Protein AF-A0A9D5YLB2-F1 (afdb_monomer)

Solvent-accessible surface area (backbone atoms only — not comparable to full-atom values): 4423 Å² total; per-residue (Å²): 139,83,80,73,81,71,84,54,73,47,73,50,63,37,90,89,79,64,50,80,40,73,28,49,59,46,98,87,55,36,28,63,37,65,37,92,84,71,50,33,36,35,40,37,36,74,77,53,101,89,40,69,50,70,52,78,39,66,29,89,95,52,73,82,78,86,79,128

Radius of gyration: 14.43 Å; Cα contacts (8 Å, |Δi|>4): 104; chains: 1; bounding box: 34×28×46 Å

Foldseek 3Di:
DDDPVPFDKDWDADPVPRDIWIFTQDPVRWTWTQDPPQRWIWIWHDPDPPDIDIDIDHHPPPDDDPPD

Secondary structure (DSSP, 8-state):
--------EEEEE-TTT--EEEEEB-TTSEEEEE-TTT--EEEEEEEETTEEEEEEEPPTT-PPP---

Sequence (68 aa):
MNEQELWVSFSWYCPNCGKIVVGYKDSNGTIKVQCRHCETTMIRRIKGRRHDTIDLYAPRNQEQLQTG

Nearest PDB structures (foldseek):
  8bao-assembly1_B  TM=5.977E-01  e=3.850E+00  Dysgonamonadaceae bacterium
  8rth-assembly1_A  TM=3.827E-01  e=7.184E+00  Trypanosoma brucei

Structure (mmCIF, N/CA/C/O backbone):
data_AF-A0A9D5YLB2-F1
#
_entry.id   AF-A0A9D5YLB2-F1
#
loop_
_atom_site.group_PDB
_atom_site.id
_atom_site.type_symbol
_atom_site.label_atom_id
_atom_site.label_alt_id
_atom_site.label_comp_id
_atom_site.label_asym_id
_atom_site.label_entity_id
_atom_site.label_seq_id
_atom_site.pdbx_PDB_ins_code
_atom_site.Cartn_x
_atom_site.Cartn_y
_atom_site.Cartn_z
_atom_site.occupancy
_atom_site.B_iso_or_equiv
_atom_site.auth_seq_id
_atom_site.auth_comp_id
_atom_site.auth_asym_id
_atom_site.auth_atom_id
_atom_site.pdbx_PDB_model_num
ATOM 1 N N . MET A 1 1 ? 17.777 1.893 -26.885 1.00 46.06 1 MET A N 1
ATOM 2 C CA . MET A 1 1 ? 16.810 1.805 -25.774 1.00 46.06 1 MET A CA 1
ATOM 3 C C . MET A 1 1 ? 15.826 0.720 -26.145 1.00 46.06 1 MET A C 1
ATOM 5 O O . MET A 1 1 ? 15.197 0.848 -27.183 1.00 46.06 1 MET A O 1
ATOM 9 N N . ASN A 1 2 ? 15.792 -0.377 -25.395 1.00 41.22 2 ASN A N 1
ATOM 10 C CA . ASN A 1 2 ? 14.787 -1.421 -25.572 1.00 41.22 2 ASN A CA 1
ATOM 11 C C . ASN A 1 2 ? 14.236 -1.715 -24.173 1.00 41.22 2 ASN A C 1
ATOM 13 O O . ASN A 1 2 ? 14.666 -2.644 -23.494 1.00 41.22 2 ASN A O 1
ATOM 17 N N . GLU A 1 3 ? 13.392 -0.804 -23.694 1.00 49.12 3 GLU A N 1
ATOM 18 C CA . GLU A 1 3 ? 12.692 -0.914 -22.417 1.00 49.12 3 GLU A CA 1
ATOM 19 C C . GLU A 1 3 ? 11.501 -1.844 -22.621 1.00 49.12 3 GLU A C 1
ATOM 21 O O . GLU A 1 3 ? 10.379 -1.428 -22.890 1.00 49.12 3 GLU A O 1
ATOM 26 N N . GLN A 1 4 ? 11.757 -3.144 -22.513 1.00 54.00 4 GLN A N 1
ATOM 27 C CA . GLN A 1 4 ? 10.710 -4.034 -22.039 1.00 54.00 4 GLN A CA 1
ATOM 28 C C . GLN A 1 4 ? 10.390 -3.538 -20.627 1.00 54.00 4 GLN A C 1
ATOM 30 O O . GLN A 1 4 ? 11.200 -3.735 -19.722 1.00 54.00 4 GLN A O 1
ATOM 35 N N . GLU A 1 5 ? 9.284 -2.806 -20.465 1.00 57.12 5 GLU A N 1
ATOM 36 C CA . GLU A 1 5 ? 8.706 -2.437 -19.170 1.00 57.12 5 GLU A CA 1
ATOM 37 C C . GLU A 1 5 ? 8.471 -3.728 -18.377 1.00 57.12 5 GLU A C 1
ATOM 39 O O . GLU A 1 5 ? 7.429 -4.380 -18.446 1.00 57.12 5 GLU A O 1
ATOM 44 N N . LEU A 1 6 ? 9.511 -4.167 -17.674 1.00 61.38 6 LEU A N 1
ATOM 45 C CA . LEU A 1 6 ? 9.454 -5.306 -16.787 1.00 61.38 6 LEU A CA 1
ATOM 46 C C . LEU A 1 6 ? 8.544 -4.886 -15.641 1.00 61.38 6 LEU A C 1
ATOM 48 O O . LEU A 1 6 ? 8.910 -4.046 -14.819 1.00 61.38 6 LEU A O 1
ATOM 52 N N . TRP A 1 7 ? 7.346 -5.462 -15.600 1.00 71.19 7 TRP A N 1
ATOM 53 C CA . TRP A 1 7 ? 6.432 -5.351 -14.473 1.00 71.19 7 TRP A CA 1
ATOM 54 C C . TRP A 1 7 ? 7.093 -5.963 -13.236 1.00 71.19 7 TRP A C 1
ATOM 56 O O . TRP A 1 7 ? 6.925 -7.144 -12.933 1.00 71.19 7 TRP A O 1
ATOM 66 N N . VAL A 1 8 ? 7.889 -5.167 -12.520 1.00 80.12 8 VAL A N 1
ATOM 67 C CA . VAL A 1 8 ? 8.535 -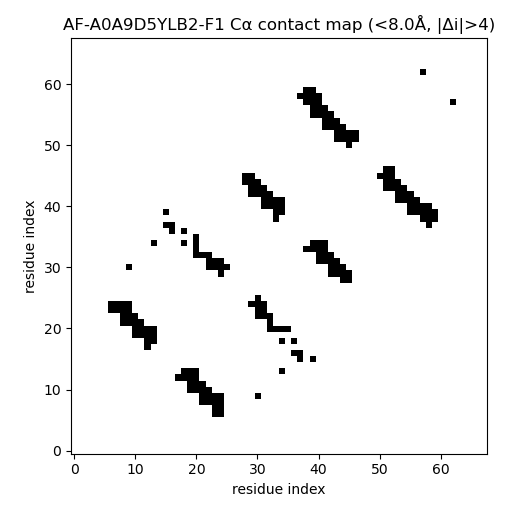5.611 -11.287 1.00 80.12 8 VAL A CA 1
ATOM 68 C C . VAL A 1 8 ? 7.473 -5.656 -10.195 1.00 80.12 8 VAL A C 1
ATOM 70 O O . VAL A 1 8 ? 6.982 -4.621 -9.733 1.00 80.12 8 VAL A O 1
ATOM 73 N N . SER A 1 9 ? 7.112 -6.871 -9.789 1.00 87.94 9 SER A N 1
ATOM 74 C CA . SER A 1 9 ? 6.249 -7.097 -8.636 1.00 87.94 9 SER A CA 1
ATOM 75 C C . SER A 1 9 ? 7.029 -6.912 -7.337 1.00 87.94 9 SER A C 1
ATOM 77 O O . SER A 1 9 ? 8.135 -7.430 -7.186 1.00 87.94 9 SER A O 1
ATOM 79 N N . PHE A 1 10 ? 6.415 -6.248 -6.368 1.00 91.62 10 PHE A N 1
ATOM 80 C CA . PHE A 1 10 ? 6.929 -6.078 -5.016 1.00 91.62 10 PHE A CA 1
ATOM 81 C C . PHE A 1 10 ? 5.968 -6.725 -4.031 1.00 91.62 10 PHE A C 1
ATOM 83 O O . PHE A 1 10 ? 4.770 -6.446 -4.064 1.00 91.62 10 PHE A O 1
ATOM 90 N N . SER A 1 11 ? 6.499 -7.539 -3.121 1.00 94.62 11 SER A N 1
ATOM 91 C CA . SER A 1 11 ? 5.728 -8.138 -2.034 1.00 94.62 11 SER A CA 1
ATOM 92 C C . SER A 1 11 ? 6.215 -7.674 -0.668 1.00 94.62 11 SER A C 1
ATOM 94 O O . SER A 1 11 ? 7.419 -7.529 -0.454 1.00 94.62 11 SER A O 1
ATOM 96 N N . TRP A 1 12 ? 5.290 -7.461 0.265 1.00 95.44 12 TRP A N 1
ATOM 97 C CA . TRP A 1 12 ? 5.599 -7.190 1.671 1.00 95.44 12 TRP A CA 1
ATOM 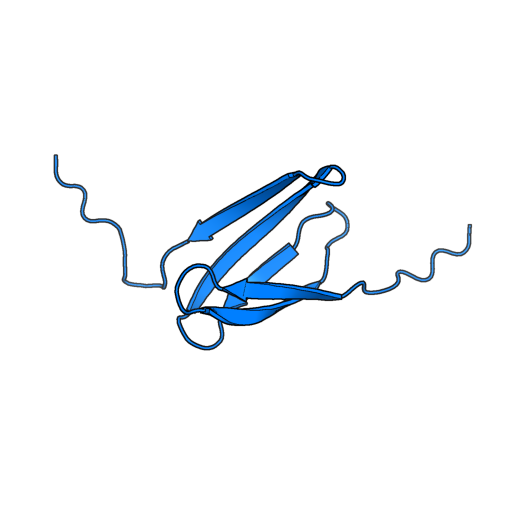98 C C . TRP A 1 12 ? 4.436 -7.609 2.574 1.00 95.44 12 TRP A C 1
ATOM 100 O O . TRP A 1 12 ? 3.345 -7.923 2.098 1.00 95.44 12 TRP A O 1
ATOM 110 N N . TYR A 1 13 ? 4.668 -7.622 3.884 1.00 97.19 13 TYR A N 1
ATOM 111 C CA . TYR A 1 13 ? 3.617 -7.861 4.868 1.00 97.19 13 TYR A CA 1
ATOM 112 C C . TYR A 1 13 ? 2.783 -6.600 5.079 1.00 97.19 13 TYR A C 1
ATOM 114 O O . TYR A 1 13 ? 3.333 -5.536 5.352 1.00 97.19 13 TYR A O 1
ATOM 122 N N . CYS A 1 14 ? 1.459 -6.717 4.990 1.00 96.75 14 CYS A N 1
ATOM 123 C CA . CYS A 1 14 ? 0.544 -5.639 5.341 1.00 96.75 14 CYS A CA 1
A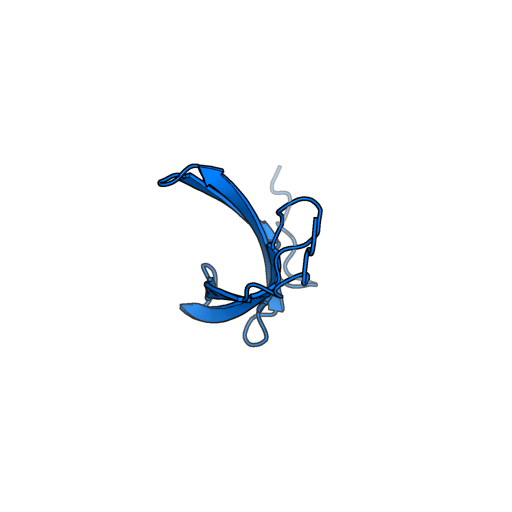TOM 124 C C . CYS A 1 14 ? 0.802 -5.196 6.793 1.00 96.75 14 CYS A C 1
ATOM 126 O O . CYS A 1 14 ? 0.609 -6.010 7.697 1.00 96.75 14 CYS A O 1
ATOM 128 N N . PRO A 1 15 ? 1.165 -3.926 7.044 1.00 95.69 15 PRO A N 1
ATOM 129 C CA . PRO A 1 15 ? 1.423 -3.441 8.400 1.00 95.69 15 PRO A CA 1
ATOM 130 C C . PRO A 1 15 ? 0.200 -3.496 9.323 1.00 95.69 15 PRO A C 1
ATOM 132 O O . PRO A 1 15 ? 0.364 -3.501 10.535 1.00 95.69 15 PRO A O 1
ATOM 135 N N . ASN A 1 16 ? -1.014 -3.549 8.760 1.00 95.31 16 ASN A N 1
ATOM 136 C CA . ASN A 1 16 ? -2.251 -3.612 9.537 1.00 95.31 16 ASN A CA 1
ATOM 137 C C . ASN A 1 16 ? -2.614 -5.044 9.986 1.00 95.31 16 ASN A C 1
ATOM 139 O O . ASN A 1 16 ? -2.975 -5.250 11.135 1.00 95.31 16 ASN A O 1
ATOM 143 N N . CYS A 1 17 ? -2.532 -6.048 9.100 1.00 95.94 17 CYS A N 1
ATOM 144 C CA . CYS A 1 17 ? -3.016 -7.412 9.405 1.00 95.94 17 CYS A CA 1
ATOM 145 C C . CYS A 1 17 ? -1.977 -8.534 9.243 1.00 95.94 17 CYS A C 1
ATOM 147 O O . CYS A 1 17 ? -2.297 -9.706 9.436 1.00 95.94 17 CYS A O 1
ATOM 149 N N . GLY A 1 18 ? -0.754 -8.214 8.819 1.00 97.25 18 GLY A N 1
ATOM 150 C CA . GLY A 1 18 ? 0.333 -9.181 8.650 1.00 97.25 18 GLY A CA 1
ATOM 151 C C . GLY A 1 18 ? 0.209 -10.119 7.444 1.00 97.25 18 GLY A C 1
ATOM 152 O O . GLY A 1 18 ? 1.069 -10.972 7.255 1.00 97.25 18 GLY A O 1
ATOM 153 N N . LYS A 1 19 ? -0.821 -9.999 6.595 1.00 98.25 19 LYS A N 1
ATOM 154 C CA . LYS A 1 19 ? -0.929 -10.803 5.362 1.00 98.25 19 LYS A CA 1
ATOM 155 C C . LYS A 1 19 ? -0.043 -10.248 4.249 1.00 98.25 19 LYS A C 1
ATOM 157 O O . LYS A 1 19 ? 0.116 -9.034 4.132 1.00 98.25 19 LYS A O 1
ATOM 162 N N . ILE A 1 20 ? 0.523 -11.131 3.425 1.00 97.69 20 ILE A N 1
ATOM 163 C CA . ILE A 1 20 ? 1.362 -10.728 2.290 1.00 97.69 20 ILE A CA 1
ATOM 164 C C . ILE A 1 20 ? 0.497 -10.014 1.254 1.00 97.69 20 ILE A C 1
ATOM 166 O O . ILE A 1 20 ? -0.585 -10.478 0.894 1.00 97.69 20 ILE A O 1
ATOM 170 N N . VAL A 1 21 ? 1.001 -8.891 0.761 1.00 97.38 21 VAL A N 1
ATOM 171 C CA . VAL A 1 21 ? 0.428 -8.159 -0.361 1.00 97.38 21 VAL A CA 1
ATOM 172 C C . VAL A 1 21 ? 1.428 -8.093 -1.503 1.00 97.38 21 VAL A C 1
ATOM 174 O O . VAL A 1 21 ? 2.635 -8.126 -1.270 1.00 97.38 21 VAL A O 1
ATOM 177 N N . VAL A 1 22 ? 0.918 -8.012 -2.732 1.00 95.88 22 VAL A N 1
ATOM 178 C CA . VAL A 1 22 ? 1.715 -7.908 -3.958 1.00 95.88 22 VAL A CA 1
ATOM 179 C C . VAL A 1 22 ? 1.236 -6.691 -4.737 1.00 95.88 22 VAL A C 1
ATOM 181 O O . VAL A 1 22 ? 0.033 -6.515 -4.931 1.00 95.88 22 VAL A O 1
ATOM 184 N N . GLY A 1 23 ? 2.174 -5.849 -5.158 1.00 93.12 23 GLY A N 1
ATOM 185 C CA . GLY A 1 23 ? 1.915 -4.652 -5.946 1.00 93.12 23 GLY A CA 1
ATOM 186 C C . GLY A 1 23 ? 2.896 -4.488 -7.087 1.00 93.12 23 GLY A C 1
ATOM 187 O O . GLY A 1 23 ? 3.976 -5.074 -7.081 1.00 93.12 23 GLY A O 1
ATOM 188 N N . TYR A 1 24 ? 2.526 -3.645 -8.039 1.00 90.88 24 TYR A N 1
ATOM 18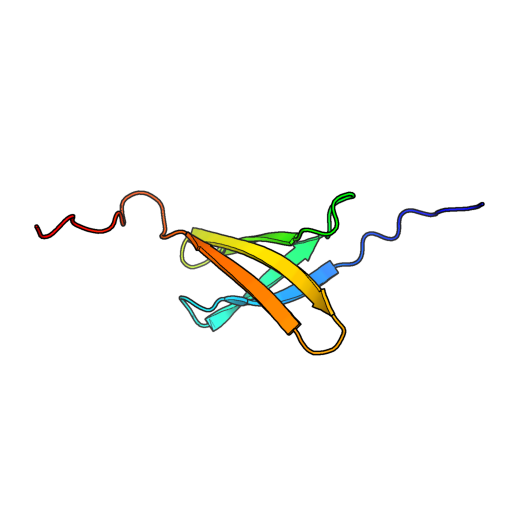9 C CA . TYR A 1 24 ? 3.358 -3.301 -9.182 1.00 90.88 24 TYR A CA 1
ATOM 190 C C . TYR A 1 24 ? 3.783 -1.847 -9.062 1.00 90.88 24 TYR A C 1
ATOM 192 O O . TYR A 1 24 ? 3.000 -0.996 -8.632 1.00 90.88 24 TYR A O 1
ATOM 200 N N . LYS A 1 25 ? 5.046 -1.586 -9.388 1.00 89.56 25 LYS A N 1
ATOM 201 C CA . LYS A 1 25 ? 5.591 -0.233 -9.408 1.00 89.56 25 LYS A CA 1
ATOM 202 C C . LYS A 1 25 ? 5.083 0.487 -10.655 1.00 89.56 25 LYS A C 1
ATOM 204 O O . LYS A 1 25 ? 5.178 -0.057 -11.749 1.00 89.56 25 LYS A O 1
ATOM 209 N N . ASP A 1 26 ? 4.542 1.684 -10.473 1.00 85.81 26 ASP A N 1
ATOM 210 C CA . ASP A 1 26 ? 4.148 2.560 -11.573 1.00 85.81 26 ASP A CA 1
ATOM 211 C C . ASP A 1 26 ? 5.349 3.329 -12.155 1.00 85.81 26 ASP A C 1
ATOM 213 O O . ASP A 1 26 ? 6.469 3.283 -11.629 1.00 85.81 26 ASP A O 1
ATOM 217 N N . SER A 1 27 ? 5.110 4.069 -13.240 1.00 83.44 27 SER A N 1
ATOM 218 C CA . SER A 1 27 ? 6.116 4.913 -13.900 1.00 83.44 27 SER A CA 1
ATOM 219 C C . SER A 1 27 ? 6.671 6.024 -12.999 1.00 83.44 27 SER A C 1
ATOM 221 O O . SER A 1 27 ? 7.805 6.460 -13.184 1.00 83.44 27 SER A O 1
ATOM 223 N N . ASN A 1 28 ? 5.927 6.435 -11.967 1.00 81.88 28 ASN A N 1
ATOM 224 C CA . ASN A 1 28 ? 6.356 7.413 -10.961 1.00 81.88 28 ASN A CA 1
ATOM 225 C C . ASN A 1 28 ? 7.153 6.772 -9.812 1.00 81.88 28 ASN A C 1
ATOM 227 O O . ASN A 1 28 ? 7.521 7.430 -8.837 1.00 81.88 28 ASN A O 1
ATOM 231 N N . GLY A 1 29 ? 7.399 5.468 -9.895 1.00 83.19 29 GLY A N 1
ATOM 232 C CA . GLY A 1 29 ? 8.137 4.692 -8.921 1.00 83.19 29 GLY A CA 1
ATOM 233 C C . GLY A 1 29 ? 7.417 4.428 -7.602 1.00 83.19 29 GLY A C 1
ATOM 234 O O . GLY A 1 29 ? 8.065 4.096 -6.605 1.00 83.19 29 GLY A O 1
ATOM 235 N N . THR A 1 30 ? 6.094 4.540 -7.606 1.00 90.88 30 THR A N 1
ATOM 236 C CA . THR A 1 30 ? 5.217 4.275 -6.468 1.00 90.88 30 THR A CA 1
ATOM 237 C C . THR A 1 30 ? 4.553 2.909 -6.618 1.00 90.88 30 THR A C 1
ATOM 239 O O . THR A 1 30 ? 4.284 2.446 -7.722 1.00 90.88 30 THR A O 1
ATOM 242 N N . ILE A 1 31 ? 4.292 2.232 -5.500 1.00 94.81 31 ILE A N 1
ATOM 243 C CA . ILE A 1 31 ? 3.573 0.956 -5.475 1.00 94.81 31 ILE A CA 1
ATOM 244 C C . ILE A 1 31 ? 2.311 1.152 -4.638 1.00 94.81 31 ILE A C 1
ATOM 246 O O . ILE A 1 31 ? 2.393 1.337 -3.421 1.00 94.81 31 ILE A O 1
ATOM 250 N N . LYS A 1 32 ? 1.141 1.113 -5.282 1.00 95.06 32 LYS A N 1
ATOM 251 C CA . LYS A 1 32 ? -0.161 1.218 -4.611 1.00 95.06 32 LYS A CA 1
ATOM 252 C C . LYS A 1 32 ? -0.817 -0.153 -4.516 1.00 95.06 32 LYS A C 1
ATOM 254 O O . LYS A 1 32 ? -0.973 -0.834 -5.525 1.00 95.06 32 LYS A O 1
ATOM 259 N N . VAL A 1 33 ? -1.222 -0.547 -3.310 1.00 96.12 33 VAL A N 1
ATOM 260 C CA . VAL A 1 33 ? -1.878 -1.838 -3.059 1.00 96.12 33 VAL A CA 1
ATOM 261 C C . VAL A 1 33 ? -2.987 -1.692 -2.029 1.00 96.12 33 VAL A C 1
ATOM 263 O O . VAL A 1 33 ? -2.806 -1.038 -1.008 1.00 96.12 33 VAL A O 1
ATOM 266 N N . GLN A 1 34 ? -4.116 -2.355 -2.267 1.00 96.88 34 GLN A N 1
ATOM 267 C CA . GLN A 1 34 ? -5.127 -2.606 -1.246 1.00 96.88 34 GLN A CA 1
ATOM 268 C C . GLN A 1 34 ? -4.962 -4.032 -0.712 1.00 96.88 34 GLN A C 1
ATOM 270 O O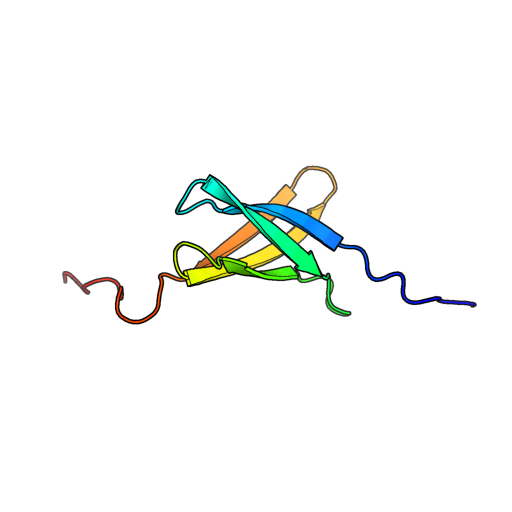 . GLN A 1 34 ? -4.879 -4.987 -1.489 1.00 96.88 34 GLN A O 1
ATOM 275 N N . CYS A 1 35 ? -4.899 -4.196 0.611 1.00 96.81 35 CYS A N 1
ATOM 276 C CA . CYS A 1 35 ? -4.864 -5.526 1.209 1.00 96.81 35 CYS A CA 1
ATOM 277 C C . CYS A 1 35 ? -6.204 -6.237 0.981 1.00 96.81 35 CYS A C 1
ATOM 279 O O . CYS A 1 35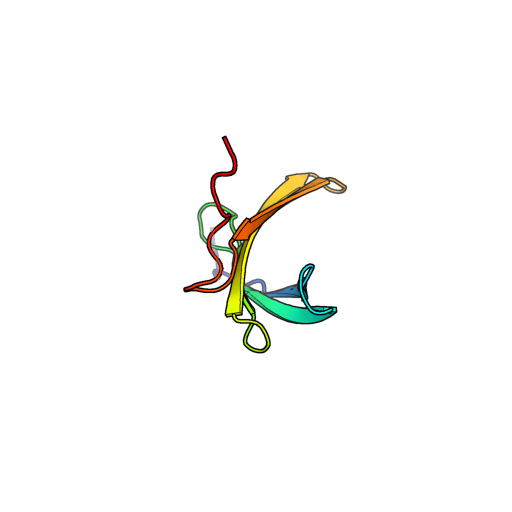 ? -7.242 -5.734 1.392 1.00 96.81 35 CYS A O 1
ATOM 281 N N . ARG A 1 36 ? -6.190 -7.441 0.401 1.00 96.56 36 ARG A N 1
ATOM 282 C CA . ARG A 1 36 ? -7.417 -8.230 0.176 1.00 96.56 36 ARG A CA 1
ATOM 283 C C . ARG A 1 36 ? -8.039 -8.806 1.454 1.00 96.56 36 ARG A C 1
ATOM 285 O O . ARG A 1 36 ? -9.125 -9.360 1.387 1.00 96.56 36 ARG A O 1
ATOM 292 N N . HIS A 1 37 ? -7.339 -8.729 2.586 1.00 96.62 37 HIS A N 1
ATOM 293 C CA . HIS A 1 37 ? -7.791 -9.313 3.851 1.00 96.62 37 HIS A CA 1
ATOM 294 C C . HIS A 1 37 ? -8.411 -8.293 4.801 1.00 96.62 37 HIS A C 1
ATOM 296 O O . HIS A 1 37 ? -9.425 -8.587 5.416 1.00 96.62 37 HIS A O 1
ATOM 302 N N . CYS A 1 38 ? -7.787 -7.124 4.949 1.00 95.25 38 CYS A N 1
ATOM 303 C CA . CYS A 1 38 ? -8.264 -6.082 5.859 1.00 95.25 38 CYS A CA 1
ATOM 304 C C . CYS A 1 38 ? -8.623 -4.777 5.152 1.00 95.25 38 CYS A C 1
ATOM 306 O O . CYS A 1 38 ? -8.942 -3.812 5.825 1.00 95.25 38 CYS A O 1
ATOM 308 N N . GLU A 1 39 ? -8.518 -4.715 3.822 1.00 96.12 39 GLU A N 1
ATOM 309 C CA . GLU A 1 39 ? -8.910 -3.570 2.985 1.00 96.12 39 GLU A CA 1
ATOM 310 C C . GLU A 1 39 ? -8.123 -2.263 3.186 1.00 96.12 39 GLU A C 1
ATOM 312 O O . GLU A 1 39 ? -8.349 -1.294 2.456 1.00 96.12 39 GLU A O 1
ATOM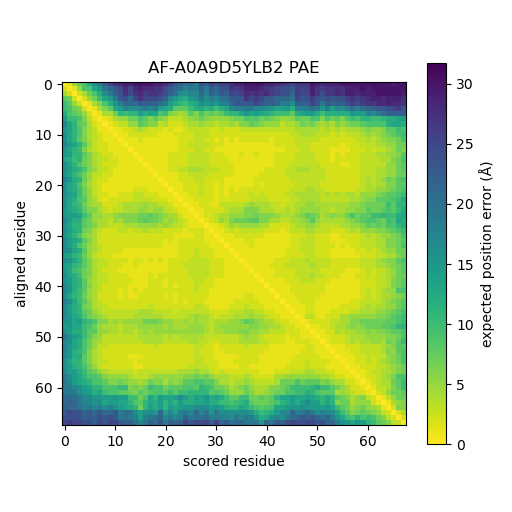 317 N N . THR A 1 40 ? -7.130 -2.245 4.082 1.00 96.25 40 THR A N 1
ATOM 318 C CA . THR A 1 40 ? -6.161 -1.149 4.225 1.00 96.25 40 THR A CA 1
ATOM 319 C C . THR A 1 40 ? -5.489 -0.855 2.887 1.00 96.25 40 THR A C 1
ATOM 321 O O . THR A 1 40 ? -4.945 -1.755 2.233 1.00 96.25 40 THR A O 1
ATOM 324 N N . THR A 1 41 ? -5.492 0.418 2.494 1.00 96.88 41 THR A N 1
ATOM 325 C CA . THR A 1 41 ? -4.778 0.883 1.302 1.00 96.88 41 THR A CA 1
ATOM 326 C C . THR A 1 41 ? -3.383 1.350 1.691 1.00 96.88 41 THR A C 1
ATOM 328 O O . THR A 1 41 ? -3.201 2.056 2.677 1.00 96.88 41 THR A O 1
ATOM 331 N N . MET A 1 42 ? -2.388 0.940 0.913 1.00 96.81 42 MET A N 1
ATOM 332 C CA . MET A 1 42 ? -0.976 1.221 1.139 1.00 96.81 42 MET A CA 1
ATOM 333 C C . MET A 1 42 ? -0.362 1.864 -0.097 1.00 96.81 42 MET A C 1
ATOM 335 O O . MET A 1 42 ? -0.574 1.392 -1.217 1.00 96.81 42 MET A O 1
ATOM 339 N N . ILE A 1 43 ? 0.439 2.906 0.116 1.00 96.19 43 ILE A N 1
ATOM 340 C CA . ILE A 1 43 ? 1.238 3.548 -0.929 1.00 96.19 43 ILE A CA 1
ATOM 341 C C . ILE A 1 43 ? 2.705 3.515 -0.503 1.00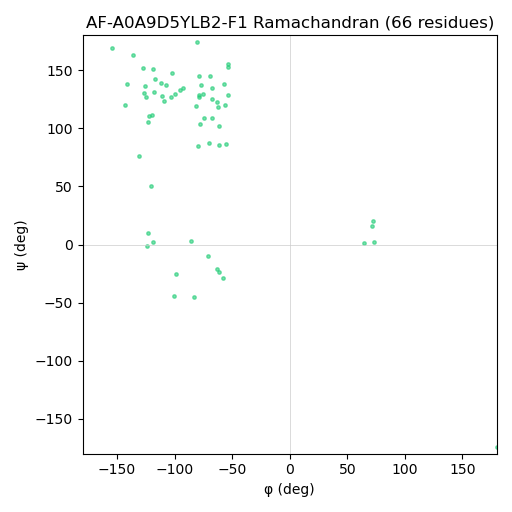 96.19 43 ILE A C 1
ATOM 343 O O . ILE A 1 43 ? 3.125 4.272 0.370 1.00 96.19 43 ILE A O 1
ATOM 347 N N . ARG A 1 44 ? 3.496 2.635 -1.122 1.00 95.56 44 ARG A N 1
ATOM 348 C CA . ARG A 1 44 ? 4.936 2.513 -0.862 1.00 95.56 44 ARG A CA 1
ATOM 349 C C . ARG A 1 44 ? 5.735 3.327 -1.874 1.00 95.56 44 ARG A C 1
ATOM 351 O O . ARG A 1 44 ? 5.516 3.211 -3.078 1.00 95.56 44 ARG A O 1
ATOM 358 N N . ARG A 1 45 ? 6.698 4.111 -1.388 1.00 93.81 45 ARG A N 1
ATOM 359 C CA . ARG A 1 45 ? 7.675 4.845 -2.206 1.00 93.81 45 ARG A CA 1
ATOM 360 C C . ARG A 1 45 ? 9.083 4.472 -1.769 1.00 93.81 45 ARG A C 1
ATOM 362 O O . ARG A 1 45 ? 9.409 4.584 -0.589 1.00 93.81 45 ARG A O 1
ATOM 369 N N . ILE A 1 46 ? 9.907 4.054 -2.725 1.00 89.19 46 ILE A N 1
ATOM 370 C CA . ILE A 1 46 ? 11.311 3.702 -2.484 1.00 89.19 46 ILE A CA 1
ATOM 371 C C . ILE A 1 46 ? 12.128 4.996 -2.454 1.00 89.19 46 ILE A C 1
ATOM 373 O O . ILE A 1 46 ? 12.145 5.731 -3.440 1.00 89.19 46 ILE A O 1
ATOM 377 N N . LYS A 1 47 ? 12.782 5.302 -1.329 1.00 89.31 47 LYS A N 1
ATOM 378 C CA . LYS A 1 47 ? 13.615 6.512 -1.160 1.00 89.31 47 LYS A CA 1
ATOM 379 C C . LYS A 1 47 ? 15.103 6.224 -1.347 1.00 89.31 47 LYS A C 1
ATOM 381 O O . LYS A 1 47 ? 15.862 7.115 -1.710 1.00 89.31 47 LYS A O 1
ATOM 386 N N . GLY A 1 48 ? 15.523 4.985 -1.121 1.00 87.75 48 GLY A N 1
ATOM 387 C CA . GLY A 1 48 ? 16.888 4.527 -1.338 1.00 87.75 48 GLY A CA 1
ATOM 388 C C . GLY A 1 48 ? 17.041 3.054 -0.983 1.00 87.75 48 GLY A C 1
ATOM 389 O O . GLY A 1 48 ? 16.080 2.384 -0.624 1.00 87.75 48 GLY A O 1
ATOM 390 N N . ARG A 1 49 ? 18.274 2.537 -1.026 1.00 89.38 49 ARG A N 1
ATOM 391 C CA . ARG A 1 49 ? 18.551 1.103 -0.802 1.00 89.38 49 ARG A CA 1
ATOM 392 C C . ARG A 1 49 ? 18.064 0.570 0.555 1.00 89.38 49 ARG A C 1
ATOM 394 O O . ARG A 1 49 ? 17.809 -0.622 0.680 1.00 89.38 49 ARG A O 1
ATOM 401 N N . ARG A 1 50 ? 18.007 1.427 1.578 1.00 93.75 50 ARG A N 1
ATOM 402 C CA . ARG A 1 50 ? 17.647 1.066 2.963 1.00 93.75 50 ARG A CA 1
ATOM 403 C C . ARG A 1 50 ? 16.454 1.855 3.507 1.00 93.75 50 ARG A C 1
ATOM 405 O O . ARG A 1 50 ? 16.222 1.823 4.709 1.00 93.75 50 ARG A O 1
ATOM 412 N N . HIS A 1 51 ? 15.750 2.608 2.666 1.00 92.06 51 HIS A N 1
ATOM 413 C CA . HIS A 1 51 ? 14.703 3.511 3.131 1.00 92.06 51 HIS A CA 1
ATOM 414 C C . HIS A 1 51 ? 13.544 3.531 2.147 1.00 92.06 51 HIS A C 1
ATOM 416 O O . HIS A 1 51 ? 13.703 3.956 1.004 1.00 92.06 51 HIS A O 1
ATOM 422 N N . ASP A 1 52 ? 12.378 3.151 2.656 1.00 91.44 52 ASP A N 1
ATOM 423 C CA . ASP A 1 52 ? 11.094 3.310 1.996 1.00 91.44 52 ASP A CA 1
ATOM 424 C C . ASP A 1 52 ? 10.120 4.021 2.929 1.00 91.44 52 ASP A C 1
ATOM 426 O O . ASP A 1 52 ? 10.193 3.871 4.148 1.00 91.44 52 ASP A O 1
ATOM 430 N N . THR A 1 53 ? 9.163 4.731 2.345 1.00 95.31 53 THR A N 1
ATOM 431 C CA . THR A 1 53 ? 7.997 5.249 3.066 1.00 95.31 53 THR A CA 1
ATOM 432 C C . THR A 1 53 ? 6.769 4.449 2.662 1.00 95.31 53 THR A C 1
ATOM 434 O O . THR A 1 53 ? 6.583 4.189 1.470 1.00 95.31 53 THR A O 1
ATOM 437 N N . ILE A 1 54 ? 5.921 4.086 3.624 1.00 96.00 54 ILE A N 1
ATOM 438 C CA . ILE A 1 54 ? 4.624 3.451 3.368 1.00 96.00 54 ILE A CA 1
ATOM 439 C C . ILE A 1 54 ? 3.545 4.322 4.001 1.00 96.00 54 ILE A C 1
ATOM 441 O O . ILE A 1 54 ? 3.436 4.367 5.223 1.00 96.00 54 ILE A O 1
ATOM 445 N N . ASP A 1 55 ? 2.738 4.973 3.166 1.00 96.56 55 ASP A N 1
ATOM 446 C CA . ASP A 1 55 ? 1.523 5.632 3.639 1.00 96.56 55 ASP A CA 1
ATOM 447 C C . ASP A 1 55 ? 0.448 4.561 3.837 1.00 96.56 55 ASP A C 1
ATOM 449 O O . ASP A 1 55 ? 0.171 3.774 2.922 1.00 96.56 55 ASP A O 1
ATOM 453 N N . LEU A 1 56 ? -0.141 4.526 5.031 1.00 95.56 56 LEU A N 1
ATOM 454 C CA . LEU A 1 56 ? -1.203 3.603 5.422 1.00 95.56 56 LEU A CA 1
ATOM 455 C C . LEU A 1 56 ? -2.516 4.367 5.546 1.00 95.56 56 LEU A C 1
ATOM 457 O O . LEU A 1 56 ? -2.623 5.306 6.328 1.00 95.56 56 LEU A O 1
ATOM 461 N N . TYR A 1 57 ? -3.522 3.925 4.803 1.00 94.81 57 TYR A N 1
ATOM 462 C CA . TYR A 1 57 ? -4.878 4.448 4.875 1.00 94.81 57 TYR A CA 1
ATOM 463 C C . TYR A 1 57 ? -5.781 3.381 5.469 1.00 94.81 57 TYR A C 1
ATOM 465 O O . TYR A 1 57 ? -5.795 2.237 4.991 1.00 94.81 57 TYR A O 1
ATOM 473 N N . ALA A 1 58 ? -6.527 3.767 6.502 1.00 92.00 58 ALA A N 1
ATOM 474 C CA . ALA A 1 58 ? -7.501 2.900 7.138 1.00 92.00 58 ALA A CA 1
ATOM 475 C C . ALA A 1 58 ? -8.489 2.321 6.102 1.00 92.00 58 ALA A C 1
ATOM 477 O O . ALA A 1 58 ? -8.714 2.926 5.045 1.00 92.00 58 ALA A O 1
ATOM 478 N N . PRO A 1 59 ? -9.056 1.135 6.371 1.00 91.56 59 PRO A N 1
ATOM 479 C CA . PRO A 1 59 ? -10.153 0.596 5.576 1.00 91.56 59 PRO A CA 1
ATOM 480 C C . PRO A 1 59 ? -11.301 1.604 5.469 1.00 91.56 59 PRO A C 1
ATOM 482 O O . PRO A 1 59 ? -11.472 2.463 6.336 1.00 91.56 59 PRO A O 1
ATOM 485 N N . ARG A 1 60 ? -12.108 1.496 4.409 1.00 81.56 60 ARG A N 1
ATOM 486 C CA . ARG A 1 60 ? -13.307 2.337 4.279 1.00 81.56 60 ARG A CA 1
ATOM 487 C C . ARG A 1 60 ? -14.202 2.132 5.508 1.00 81.56 60 ARG A C 1
ATOM 489 O O . ARG A 1 60 ? -14.386 0.989 5.924 1.00 81.56 60 ARG A O 1
ATOM 496 N N . ASN A 1 61 ? -14.775 3.211 6.044 1.00 82.69 61 ASN A N 1
ATOM 497 C CA . ASN A 1 61 ? -15.617 3.212 7.249 1.00 82.69 61 ASN A CA 1
ATOM 498 C C . ASN A 1 61 ? -14.863 2.980 8.577 1.00 82.69 61 ASN A C 1
ATOM 500 O O . ASN A 1 61 ? -15.478 2.628 9.584 1.00 82.69 61 ASN A O 1
ATOM 504 N N . GLN A 1 62 ? -13.534 3.123 8.587 1.00 84.62 62 GLN A N 1
ATOM 505 C CA . GLN A 1 62 ? -12.712 3.139 9.804 1.00 84.62 62 GLN A CA 1
ATOM 506 C C . GLN A 1 62 ? -11.951 4.463 9.920 1.00 84.62 62 GLN A C 1
ATOM 508 O O . GLN A 1 62 ? -10.729 4.500 10.072 1.00 84.62 62 GLN A O 1
ATOM 513 N N . GLU A 1 63 ? -12.673 5.572 9.787 1.00 82.00 63 GLU A N 1
ATOM 514 C CA . GLU A 1 63 ? -12.105 6.907 9.898 1.00 82.00 63 GLU A CA 1
ATOM 515 C C . GLU A 1 63 ? -11.681 7.210 11.340 1.00 82.00 63 GLU A C 1
ATOM 517 O O . GLU A 1 63 ? -12.314 6.798 12.315 1.00 82.00 63 GLU A O 1
ATOM 522 N N . GLN A 1 64 ? -10.590 7.964 11.478 1.00 75.69 64 GLN A N 1
ATOM 523 C CA . GLN A 1 64 ? -10.137 8.432 12.778 1.00 75.69 64 GLN A CA 1
ATOM 524 C C . GLN A 1 64 ? -11.204 9.356 13.374 1.00 75.69 64 GLN A C 1
ATOM 526 O O . GLN A 1 64 ? -11.562 10.373 12.777 1.00 75.69 64 GLN A O 1
ATOM 531 N N . LEU A 1 65 ? -11.695 9.013 14.566 1.00 78.44 65 LEU A N 1
ATOM 532 C CA . LEU A 1 65 ? -12.540 9.911 15.342 1.00 78.44 65 LEU A CA 1
ATOM 533 C C . LEU A 1 65 ? -11.705 11.150 15.678 1.00 78.44 65 LEU A C 1
ATOM 535 O O . LEU A 1 65 ? -10.664 11.037 16.327 1.00 78.44 65 LEU A O 1
ATOM 539 N N . GLN A 1 66 ? -12.132 12.325 15.212 1.00 76.25 66 GLN A N 1
ATOM 540 C CA . GLN A 1 66 ? -11.540 13.590 15.639 1.00 76.25 66 GLN A CA 1
ATOM 541 C C . GLN A 1 66 ? -11.947 13.827 17.093 1.00 76.25 66 GLN A C 1
ATOM 543 O O . GLN A 1 66 ? -12.978 14.430 17.376 1.00 76.25 66 GLN A O 1
ATOM 548 N N . THR A 1 67 ? -11.170 13.291 18.028 1.00 72.06 67 THR A N 1
ATOM 549 C CA . THR A 1 67 ? -11.252 13.700 19.427 1.00 72.06 67 THR A CA 1
ATOM 550 C C . THR A 1 67 ? -10.515 15.027 19.543 1.00 72.06 67 THR A C 1
ATOM 552 O O . THR A 1 67 ? -9.286 15.052 19.442 1.00 72.06 67 THR A O 1
ATOM 555 N N . GLY A 1 68 ? -11.289 16.111 19.632 1.00 64.31 68 GLY A N 1
ATOM 556 C CA . GLY A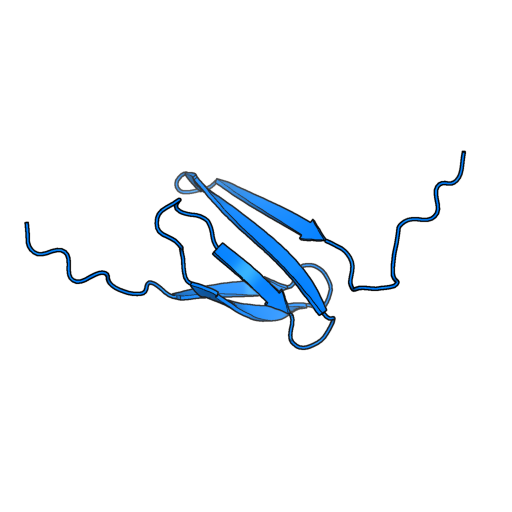 1 68 ? -10.795 17.450 19.960 1.00 64.31 68 GLY A CA 1
ATOM 557 C C . GLY A 1 68 ? -10.391 17.583 21.420 1.00 64.31 68 GLY A C 1
ATOM 558 O O . GLY A 1 68 ? -10.827 16.736 22.234 1.00 64.31 68 GLY A O 1
#

pLDDT: mean 87.18, std 13.43, range [41.22, 98.25]

Mean predicted aligned error: 6.41 Å